Protein AF-A0A4S8KV88-F1 (afdb_monomer)

Sequence (88 aa):
HLVFKASDGVEYKWVLGAWVPSLRTNDAMKTPVATFHRRKYGIFSKSEPAYLEIHPAGEHMLDELFITFIFVERIRKEKERAAQSSSR

InterPro domains:
  IPR046528 Domain of unknown function DUF6593 [PF20236] (3-78)

Secondary structure (DSSP, 8-state):
-EEEE-TTS-EEEEE--SS--EEEESSSS--EEEEEEPPB--SSS--B--EEEE-GGGGGGHHHHHHHHHHHHHHHHHHHHHHHHTT-

Mean predicted aligned error: 5.27 Å

Radius of gyration: 14.58 Å; Cα contacts (8 Å, |Δi|>4): 120; chains: 1; bounding box: 33×30×40 Å

Organism: Dendrothele bispora (stra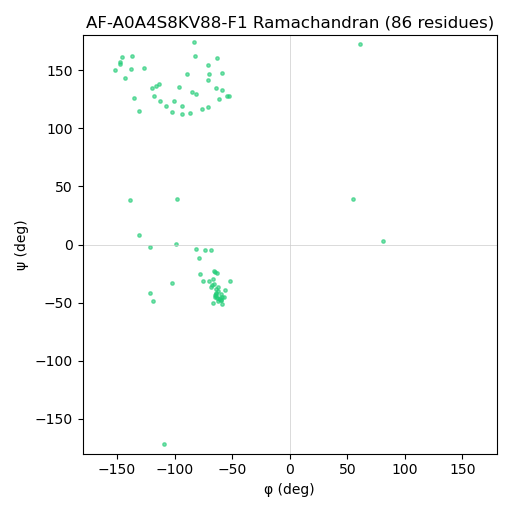in CBS 962.96) (NCBI:txid1314807)

Structure (mmCIF, N/CA/C/O backbone):
data_AF-A0A4S8KV88-F1
#
_entry.id   AF-A0A4S8KV88-F1
#
loop_
_atom_site.group_PDB
_atom_site.id
_atom_site.type_symbol
_atom_site.label_atom_id
_atom_site.label_alt_id
_atom_site.label_comp_id
_atom_site.label_asym_id
_atom_site.label_entity_id
_atom_site.label_seq_id
_atom_site.pdbx_PDB_ins_code
_atom_site.Cartn_x
_atom_site.Cartn_y
_atom_site.Cartn_z
_atom_site.occup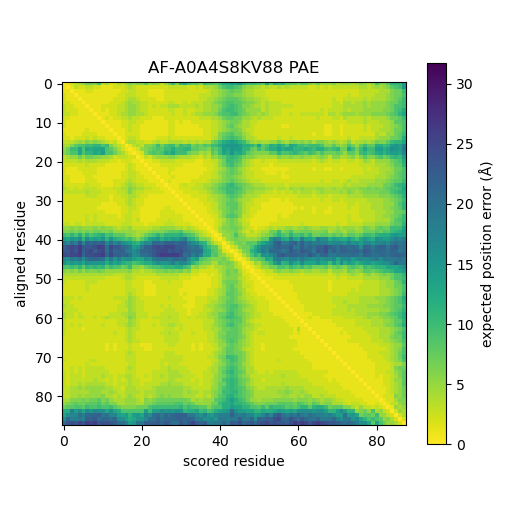ancy
_atom_site.B_iso_or_equiv
_atom_site.auth_seq_id
_atom_site.auth_comp_id
_atom_site.auth_asym_id
_atom_site.auth_atom_id
_atom_site.pdbx_PDB_model_num
ATOM 1 N N . HIS A 1 1 ? -6.863 -9.642 2.099 1.00 86.12 1 HIS A N 1
ATOM 2 C CA . HIS A 1 1 ? -5.876 -8.930 1.264 1.00 86.12 1 HIS A CA 1
ATOM 3 C C . HIS A 1 1 ? -6.509 -8.742 -0.110 1.00 86.12 1 HIS A C 1
ATOM 5 O O . HIS A 1 1 ? -7.486 -9.434 -0.372 1.00 86.12 1 HIS A O 1
ATOM 11 N N . LEU A 1 2 ? -6.014 -7.824 -0.937 1.00 93.50 2 LEU A N 1
ATOM 12 C CA . LEU A 1 2 ? -6.430 -7.672 -2.340 1.00 93.50 2 LEU A CA 1
ATOM 13 C C . LEU A 1 2 ? -5.196 -7.883 -3.215 1.00 93.50 2 LEU A C 1
ATOM 15 O O . LEU A 1 2 ? -4.138 -7.357 -2.879 1.00 93.50 2 LEU A O 1
ATOM 19 N N . VAL A 1 3 ? -5.330 -8.661 -4.285 1.00 96.50 3 VAL A N 1
ATOM 20 C CA . VAL A 1 3 ? -4.292 -8.843 -5.306 1.00 96.50 3 VAL A CA 1
ATOM 21 C C . VAL A 1 3 ? -4.834 -8.302 -6.619 1.00 96.50 3 VAL A C 1
ATOM 23 O O . VAL A 1 3 ? -6.000 -8.543 -6.930 1.00 96.50 3 VAL A O 1
ATOM 26 N N . PHE A 1 4 ? -4.017 -7.558 -7.354 1.00 95.12 4 PHE A N 1
ATOM 27 C CA . PHE A 1 4 ? -4.368 -7.063 -8.681 1.00 95.12 4 PHE A CA 1
ATOM 28 C C . PHE A 1 4 ? -3.127 -6.987 -9.566 1.00 95.12 4 PHE A C 1
ATOM 30 O O . PHE A 1 4 ? -2.008 -6.864 -9.069 1.00 95.12 4 PHE A O 1
ATOM 37 N N . LYS A 1 5 ? -3.344 -7.050 -10.877 1.00 96.56 5 LYS A N 1
ATOM 38 C CA . LYS A 1 5 ? -2.317 -6.813 -11.887 1.00 96.56 5 LYS A CA 1
ATOM 39 C C . LYS A 1 5 ? -2.487 -5.394 -12.419 1.00 96.56 5 LYS A C 1
ATOM 41 O O . LYS A 1 5 ? -3.592 -5.051 -12.840 1.00 96.56 5 LYS A O 1
ATOM 46 N N . ALA A 1 6 ? -1.441 -4.578 -12.340 1.00 94.50 6 ALA A N 1
ATOM 47 C CA . ALA A 1 6 ? -1.475 -3.199 -12.820 1.00 94.50 6 ALA A CA 1
ATOM 48 C C . ALA A 1 6 ? -1.210 -3.129 -14.337 1.00 94.50 6 ALA A C 1
ATOM 50 O O . ALA A 1 6 ? -0.929 -4.143 -14.986 1.00 94.50 6 ALA A O 1
ATOM 51 N N . SER A 1 7 ? -1.338 -1.931 -14.910 1.00 94.75 7 SER A N 1
ATOM 52 C CA . SER A 1 7 ? -1.129 -1.668 -16.342 1.00 94.75 7 SER A CA 1
ATOM 53 C C . SER A 1 7 ? 0.303 -1.944 -16.813 1.00 94.75 7 SER A C 1
ATOM 55 O O . SER A 1 7 ? 0.511 -2.289 -17.975 1.00 94.75 7 SER A O 1
ATOM 57 N N . ASP A 1 8 ? 1.275 -1.888 -15.904 1.00 94.19 8 ASP A N 1
ATOM 58 C CA . ASP A 1 8 ? 2.673 -2.260 -16.139 1.00 94.19 8 ASP A CA 1
ATOM 59 C C . ASP A 1 8 ? 2.908 -3.780 -16.249 1.00 94.19 8 ASP A C 1
ATOM 61 O O . ASP A 1 8 ? 4.017 -4.233 -16.531 1.00 94.19 8 ASP A O 1
ATOM 65 N N . GLY A 1 9 ? 1.867 -4.587 -16.030 1.00 95.44 9 GLY A N 1
ATOM 66 C CA . GLY A 1 9 ? 1.931 -6.040 -16.092 1.00 95.44 9 GLY A CA 1
ATOM 67 C C . GLY A 1 9 ? 2.492 -6.714 -14.838 1.00 95.44 9 GLY A C 1
ATOM 68 O O . GLY A 1 9 ? 2.586 -7.945 -14.829 1.00 95.44 9 GLY A O 1
ATOM 69 N N . VAL A 1 10 ? 2.811 -5.964 -13.782 1.00 95.94 10 VAL A N 1
ATOM 70 C CA . VAL A 1 10 ? 3.272 -6.494 -12.495 1.00 95.94 10 VAL A CA 1
ATOM 71 C C . VAL A 1 10 ? 2.072 -6.766 -11.584 1.00 95.94 10 VAL A C 1
ATOM 73 O O . VAL A 1 10 ? 1.033 -6.103 -11.643 1.00 95.94 10 VAL A O 1
ATOM 76 N N . GLU A 1 11 ? 2.186 -7.802 -10.753 1.00 97.56 11 GLU A N 1
ATOM 77 C CA . GLU A 1 11 ? 1.162 -8.148 -9.771 1.00 97.56 11 GLU A CA 1
ATOM 78 C C . GLU A 1 11 ? 1.495 -7.555 -8.400 1.00 97.56 11 GLU A C 1
ATOM 80 O O . GLU A 1 11 ? 2.623 -7.650 -7.913 1.00 97.56 11 GLU A O 1
ATOM 85 N N . TYR A 1 12 ? 0.488 -6.978 -7.752 1.00 97.62 12 TYR A N 1
ATOM 86 C CA . TYR A 1 12 ? 0.605 -6.270 -6.486 1.00 97.62 12 TYR A CA 1
ATOM 87 C C . TYR A 1 12 ? -0.368 -6.813 -5.454 1.00 97.62 12 TYR A C 1
ATOM 89 O O . TYR A 1 12 ? -1.451 -7.305 -5.776 1.00 97.62 12 TYR A O 1
ATOM 97 N N . LYS A 1 13 ? 0.002 -6.688 -4.177 1.00 97.44 13 LYS A N 1
ATOM 98 C CA . LYS A 1 13 ? -0.787 -7.176 -3.049 1.00 97.44 13 LYS A CA 1
ATOM 99 C C . LYS A 1 13 ? -0.951 -6.123 -1.965 1.00 97.44 13 LYS A C 1
ATOM 101 O O . LYS A 1 13 ? -0.009 -5.807 -1.238 1.00 97.44 13 LYS A O 1
ATOM 106 N N . TRP A 1 14 ? -2.192 -5.693 -1.772 1.00 97.00 14 TRP A N 1
ATOM 107 C CA . TRP A 1 14 ? -2.615 -4.944 -0.598 1.00 97.00 14 TRP A CA 1
ATOM 108 C C . TRP A 1 14 ? -2.765 -5.870 0.609 1.00 97.00 14 TRP A C 1
ATOM 110 O O . TRP A 1 14 ? -3.632 -6.756 0.667 1.00 97.00 14 TRP A O 1
ATOM 120 N N . VAL A 1 15 ? -1.948 -5.627 1.623 1.00 93.75 15 VAL A N 1
ATOM 121 C CA . VAL A 1 15 ? -2.070 -6.205 2.956 1.00 93.75 15 VAL A CA 1
ATOM 122 C C . VAL A 1 15 ? -2.869 -5.226 3.801 1.00 93.75 15 VAL A C 1
ATOM 124 O O . VAL A 1 15 ? -2.392 -4.147 4.105 1.00 93.75 15 VAL A O 1
ATOM 127 N N . LEU A 1 16 ? -4.091 -5.594 4.195 1.00 85.88 16 LEU A N 1
ATOM 128 C CA . LEU A 1 16 ? -4.964 -4.704 4.979 1.00 85.88 16 LEU A CA 1
ATOM 129 C C . LEU A 1 16 ? -4.415 -4.400 6.386 1.00 85.88 16 LEU A C 1
ATOM 131 O O . LEU A 1 16 ? -4.805 -3.396 6.973 1.00 85.88 16 LEU A O 1
ATOM 135 N N . GLY A 1 17 ? -3.543 -5.271 6.912 1.00 73.25 17 GLY A N 1
ATOM 136 C CA . GLY A 1 17 ? -3.022 -5.191 8.277 1.00 73.25 17 GLY A CA 1
ATOM 137 C C . GLY A 1 17 ? -4.117 -5.283 9.349 1.00 73.25 17 GLY A C 1
ATOM 138 O O . GLY A 1 17 ? -5.310 -5.277 9.053 1.00 73.25 17 GLY A O 1
ATOM 139 N N . ALA A 1 18 ? -3.714 -5.378 10.617 1.00 69.56 18 ALA A N 1
ATOM 140 C CA . ALA A 1 18 ? -4.633 -5.131 11.732 1.00 69.56 18 ALA A CA 1
ATOM 141 C C . ALA A 1 18 ? -4.847 -3.621 11.962 1.00 69.56 18 ALA A C 1
ATOM 143 O O . ALA A 1 18 ? -5.885 -3.216 12.475 1.00 69.56 1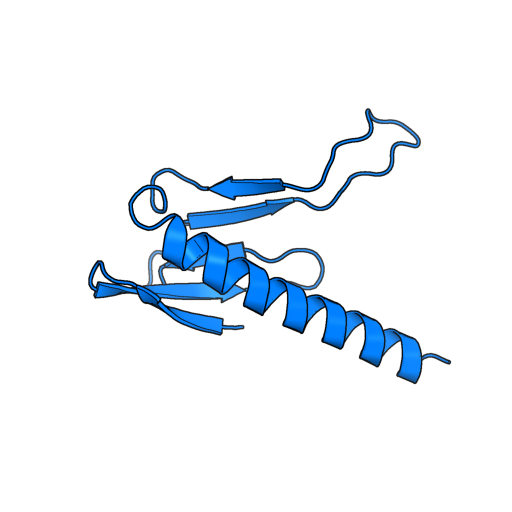8 ALA A O 1
ATOM 144 N N . TRP A 1 19 ? -3.876 -2.791 11.557 1.00 73.94 19 TRP A N 1
ATOM 145 C CA . TRP A 1 19 ? -3.836 -1.365 11.887 1.00 73.94 19 TRP A CA 1
ATOM 146 C C . TRP A 1 19 ? -3.886 -0.438 10.671 1.00 73.94 19 TRP A C 1
ATOM 148 O O . TRP A 1 19 ? -4.693 0.495 10.676 1.00 73.94 19 TRP A O 1
ATOM 158 N N . VAL A 1 20 ? -3.068 -0.685 9.641 1.00 86.81 20 VAL A N 1
ATOM 159 C CA . VAL A 1 20 ? -2.990 0.141 8.423 1.00 86.81 20 VAL A CA 1
ATOM 160 C C . VAL A 1 20 ? -2.755 -0.718 7.173 1.00 86.81 20 VAL A C 1
ATOM 162 O O . VAL A 1 20 ? -2.015 -1.704 7.270 1.00 86.81 20 VAL A O 1
ATOM 165 N N . PRO A 1 21 ? -3.343 -0.373 6.009 1.00 92.19 21 PRO A N 1
ATOM 166 C CA . PRO A 1 21 ? -3.004 -1.026 4.755 1.00 92.19 21 PRO A CA 1
ATOM 167 C C . PRO A 1 21 ? -1.603 -0.684 4.250 1.00 92.19 21 PRO A C 1
ATOM 169 O O . PRO A 1 21 ? -1.144 0.453 4.361 1.00 92.19 21 PRO A O 1
ATOM 172 N N . SER A 1 22 ? -0.971 -1.652 3.596 1.00 95.94 22 SER A N 1
ATOM 173 C CA . SER A 1 22 ? 0.244 -1.453 2.807 1.00 95.94 22 SER A CA 1
ATOM 174 C C . SER A 1 22 ? 0.191 -2.234 1.498 1.00 95.94 22 SER A C 1
ATOM 17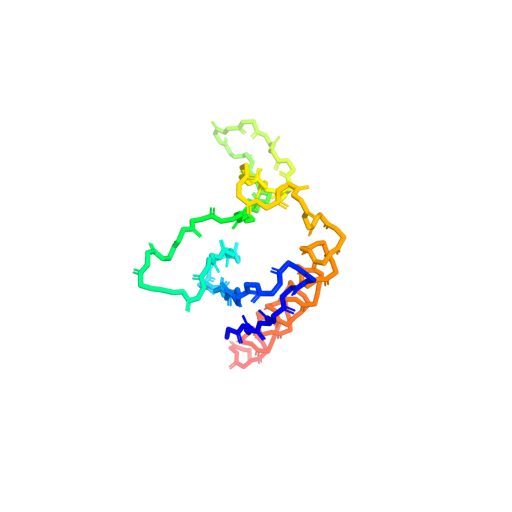6 O O . SER A 1 22 ? -0.459 -3.280 1.403 1.00 95.94 22 SER A O 1
ATOM 178 N N . LEU A 1 23 ? 0.870 -1.713 0.483 1.00 97.38 23 LEU A N 1
ATOM 179 C CA . LEU A 1 23 ? 0.992 -2.280 -0.850 1.00 97.38 23 LEU A CA 1
ATOM 180 C C . LEU A 1 23 ? 2.434 -2.699 -1.107 1.00 97.38 23 LEU A C 1
ATOM 182 O O . LEU A 1 23 ? 3.381 -1.978 -0.788 1.00 97.38 23 LEU A O 1
ATOM 186 N N . ARG A 1 24 ? 2.581 -3.862 -1.730 1.00 97.56 24 ARG A N 1
ATOM 187 C CA . ARG A 1 24 ? 3.861 -4.419 -2.160 1.00 97.56 24 ARG A CA 1
ATOM 188 C C . ARG A 1 24 ? 3.710 -5.197 -3.459 1.00 97.56 24 ARG A C 1
ATOM 190 O O . ARG A 1 24 ? 2.595 -5.628 -3.767 1.00 97.56 24 ARG A O 1
ATOM 197 N N . THR A 1 25 ? 4.810 -5.428 -4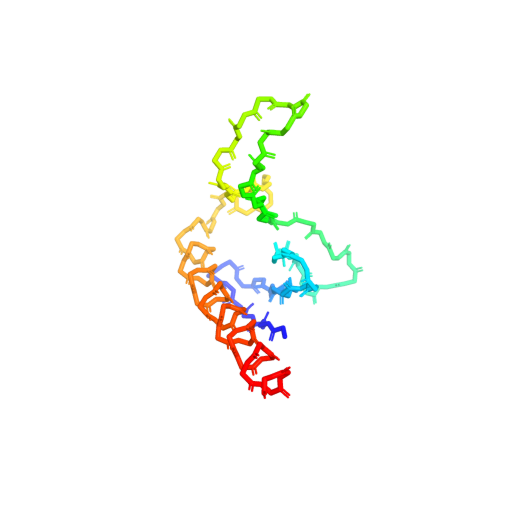.169 1.00 97.50 25 THR A N 1
ATOM 198 C CA . THR A 1 25 ? 4.833 -6.409 -5.264 1.00 97.50 25 THR A CA 1
ATOM 199 C C . THR A 1 25 ? 4.446 -7.794 -4.734 1.00 97.50 25 THR A C 1
ATOM 201 O O . THR A 1 25 ? 4.688 -8.132 -3.567 1.00 97.50 25 THR A O 1
ATOM 204 N N . ASN A 1 26 ? 3.786 -8.594 -5.570 1.00 97.31 26 ASN A N 1
ATOM 205 C CA . ASN A 1 26 ? 3.375 -9.960 -5.244 1.00 97.31 26 ASN A CA 1
ATOM 206 C C . ASN A 1 26 ? 4.362 -11.005 -5.788 1.00 97.31 26 ASN A C 1
ATOM 208 O O . ASN A 1 26 ? 3.971 -12.068 -6.259 1.00 97.31 26 ASN A O 1
ATOM 212 N N . ASP A 1 27 ? 5.651 -10.694 -5.708 1.00 95.31 27 ASP A N 1
ATOM 213 C CA . ASP A 1 27 ? 6.755 -11.588 -6.041 1.00 95.31 27 ASP A CA 1
ATOM 214 C C . ASP A 1 27 ? 7.506 -12.027 -4.766 1.00 95.31 27 ASP A C 1
ATOM 216 O O . ASP A 1 27 ? 7.073 -11.793 -3.631 1.00 95.31 27 ASP A O 1
ATOM 220 N N . ALA A 1 28 ? 8.642 -12.703 -4.944 1.00 95.38 28 ALA A N 1
ATOM 221 C CA . ALA A 1 28 ? 9.494 -13.114 -3.834 1.00 95.38 28 ALA A CA 1
ATOM 222 C C . ALA A 1 28 ? 10.143 -11.924 -3.099 1.00 95.38 28 ALA A C 1
ATOM 224 O O . ALA A 1 28 ? 10.383 -12.025 -1.895 1.00 95.38 28 ALA A O 1
ATOM 225 N N . MET A 1 29 ? 10.403 -10.812 -3.798 1.00 95.25 29 MET A N 1
ATOM 226 C CA . MET A 1 29 ? 11.070 -9.630 -3.246 1.00 95.25 29 MET A CA 1
ATOM 227 C C . MET A 1 29 ? 10.144 -8.822 -2.338 1.00 95.25 29 MET A C 1
ATOM 229 O O . MET A 1 29 ? 10.610 -8.260 -1.348 1.00 95.25 29 MET A O 1
ATOM 233 N N . LYS A 1 30 ? 8.831 -8.816 -2.618 1.00 96.12 30 LYS A N 1
ATOM 234 C CA . LYS A 1 30 ? 7.814 -8.122 -1.809 1.00 96.12 30 LYS A CA 1
ATOM 235 C C . LYS A 1 30 ? 8.138 -6.637 -1.625 1.00 96.12 30 LYS A C 1
ATOM 237 O O . LYS A 1 30 ? 7.931 -6.086 -0.539 1.00 96.12 30 LYS A O 1
ATOM 242 N N . THR A 1 31 ? 8.644 -6.011 -2.681 1.00 97.19 31 THR A N 1
ATOM 243 C CA . THR A 1 31 ? 9.091 -4.620 -2.705 1.00 97.19 31 THR A CA 1
ATOM 244 C C . THR A 1 31 ? 7.968 -3.696 -2.228 1.00 97.19 31 THR A C 1
ATOM 246 O O . THR A 1 31 ? 6.857 -3.800 -2.753 1.00 97.19 31 THR A O 1
ATOM 249 N N . PRO A 1 32 ? 8.208 -2.814 -1.239 1.00 97.25 32 PRO A N 1
ATOM 250 C CA . PRO A 1 32 ? 7.218 -1.841 -0.786 1.00 97.25 32 PRO A CA 1
ATOM 251 C C . PRO A 1 32 ? 6.865 -0.838 -1.886 1.00 97.25 32 PRO A C 1
ATOM 253 O O . PRO A 1 32 ? 7.746 -0.298 -2.548 1.00 97.25 32 PRO A O 1
ATOM 256 N N . VAL A 1 33 ? 5.570 -0.574 -2.054 1.00 97.75 33 VAL A N 1
ATOM 257 C CA . VAL A 1 33 ? 5.043 0.317 -3.105 1.00 97.75 33 VAL A CA 1
ATOM 258 C C . VAL A 1 33 ? 4.255 1.467 -2.496 1.00 97.75 33 VAL A C 1
ATOM 260 O O . VAL A 1 33 ? 4.414 2.609 -2.911 1.00 97.75 33 VAL A O 1
ATOM 263 N N . ALA A 1 34 ? 3.445 1.190 -1.473 1.00 97.31 34 ALA A N 1
ATOM 264 C CA . ALA A 1 34 ? 2.724 2.224 -0.743 1.00 97.31 34 ALA A CA 1
ATOM 265 C C . ALA A 1 34 ? 2.448 1.818 0.705 1.00 97.31 34 ALA A C 1
ATOM 267 O O . ALA A 1 34 ? 2.232 0.642 1.005 1.00 97.31 34 ALA A O 1
ATOM 268 N N . THR A 1 35 ? 2.377 2.806 1.591 1.00 95.31 35 THR A N 1
ATOM 269 C CA . THR A 1 35 ? 2.053 2.611 3.006 1.00 95.31 35 THR A CA 1
ATOM 270 C C . THR A 1 35 ? 1.048 3.660 3.452 1.00 95.31 35 THR A C 1
ATOM 272 O O . THR A 1 35 ? 1.261 4.858 3.279 1.00 95.31 35 THR A O 1
ATOM 275 N N . PHE A 1 36 ? -0.072 3.225 4.032 1.00 93.94 36 PHE A N 1
ATOM 276 C CA . PHE A 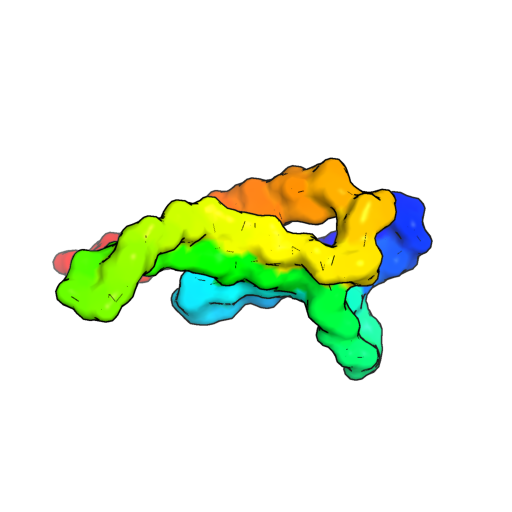1 36 ? -1.031 4.156 4.612 1.00 93.94 36 PHE A CA 1
ATOM 277 C C . PHE A 1 36 ? -0.647 4.514 6.044 1.00 93.94 36 PHE A C 1
ATOM 279 O O . PHE A 1 36 ? -0.451 3.643 6.893 1.00 93.94 36 PHE A O 1
ATOM 286 N N . HIS A 1 37 ? -0.638 5.808 6.334 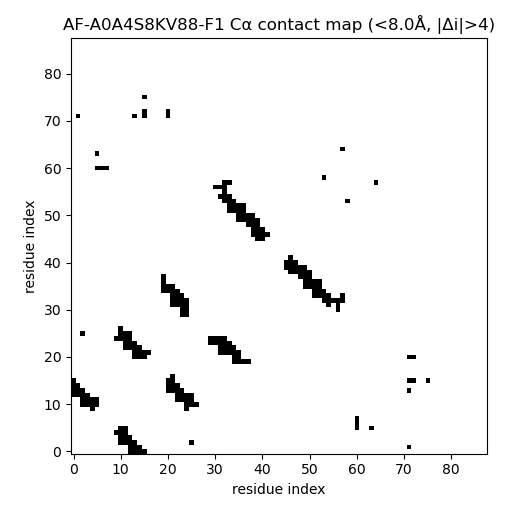1.00 91.06 37 HIS A N 1
ATOM 287 C CA . HIS A 1 37 ? -0.415 6.350 7.664 1.00 91.06 37 HIS A CA 1
ATOM 288 C C . HIS A 1 37 ? -1.732 6.894 8.205 1.00 91.06 37 HIS A C 1
ATOM 290 O O . HIS A 1 37 ? -2.349 7.794 7.632 1.00 91.06 37 HIS A O 1
ATOM 296 N N . ARG A 1 38 ? -2.199 6.334 9.328 1.00 86.38 38 ARG A N 1
ATOM 297 C CA . ARG A 1 38 ? -3.400 6.835 10.008 1.00 86.38 38 ARG A CA 1
ATOM 298 C C . ARG A 1 38 ? -3.124 8.182 10.655 1.00 86.38 38 ARG A C 1
ATOM 300 O O . ARG A 1 38 ? -2.012 8.477 11.086 1.00 86.38 38 ARG A O 1
ATOM 307 N N . ARG A 1 39 ? -4.202 8.951 10.812 1.00 85.06 39 ARG A N 1
ATOM 308 C CA . ARG A 1 39 ? -4.197 10.175 11.607 1.00 85.06 39 ARG A CA 1
ATOM 309 C C . ARG A 1 39 ? -3.657 9.880 13.006 1.00 85.06 39 ARG A C 1
ATOM 311 O O . ARG A 1 39 ? -4.181 9.002 13.694 1.00 85.06 39 ARG A O 1
ATOM 318 N N . LYS A 1 40 ? -2.660 10.650 13.435 1.00 82.06 40 LYS A N 1
ATOM 319 C CA . LYS A 1 40 ? -2.154 10.624 14.810 1.00 82.06 40 LYS A CA 1
ATOM 320 C C . LYS A 1 40 ? -2.879 11.700 15.611 1.00 82.06 40 LYS A C 1
ATOM 322 O O . LYS A 1 40 ? -2.810 12.881 15.270 1.00 82.06 40 LYS A O 1
ATOM 327 N N . TYR A 1 41 ? -3.598 11.291 16.656 1.00 70.44 41 TYR A N 1
ATOM 328 C CA . TYR A 1 41 ? -4.206 12.210 17.616 1.00 70.44 41 TYR A CA 1
ATOM 329 C C . TYR A 1 41 ? -3.164 12.530 18.688 1.00 70.44 41 TYR A C 1
ATOM 331 O O . TYR A 1 41 ? -2.716 11.646 19.413 1.00 70.44 41 TYR A O 1
ATOM 339 N N . GLY A 1 42 ? -2.724 13.782 18.733 1.00 59.91 42 GLY A N 1
ATOM 340 C CA . GLY A 1 42 ? -1.711 14.220 19.682 1.00 59.91 42 GLY A CA 1
ATOM 341 C C . GLY A 1 42 ? -2.252 14.279 21.107 1.00 59.91 42 GLY A C 1
ATOM 342 O O . GLY A 1 42 ? -3.145 15.073 21.376 1.00 59.91 42 GLY A O 1
ATOM 343 N N . ILE A 1 43 ? -1.673 13.488 22.014 1.00 62.22 43 ILE A N 1
ATOM 344 C CA . ILE A 1 43 ? -1.614 13.820 23.452 1.00 62.22 43 ILE A CA 1
ATOM 345 C C . ILE A 1 43 ? -0.201 14.341 23.794 1.00 62.22 43 ILE A C 1
ATOM 347 O O . ILE A 1 43 ? -0.065 15.266 24.584 1.00 62.22 43 ILE A O 1
ATOM 351 N N . PHE A 1 44 ? 0.838 13.827 23.113 1.00 60.69 44 PHE A N 1
ATOM 352 C CA . PHE A 1 44 ? 2.251 14.226 23.270 1.00 60.69 44 PHE A CA 1
ATOM 353 C C . PHE A 1 44 ? 2.984 14.519 21.939 1.00 60.69 44 PHE A C 1
ATOM 355 O O . PHE A 1 44 ? 4.197 14.704 21.930 1.00 60.69 44 PHE A O 1
ATOM 362 N N . SER A 1 45 ? 2.284 14.557 20.797 1.00 62.19 45 SER A N 1
ATOM 363 C CA . SER A 1 45 ? 2.874 14.849 19.478 1.00 62.19 45 SER A CA 1
ATOM 364 C C . SER A 1 45 ? 1.999 15.797 18.662 1.00 62.19 45 SER A C 1
ATOM 366 O O . SER A 1 45 ? 0.804 15.936 18.924 1.00 62.19 45 SER A O 1
ATOM 368 N N . LYS A 1 46 ? 2.571 16.427 17.629 1.00 74.25 46 LYS A N 1
ATOM 369 C CA . LYS A 1 46 ? 1.803 17.233 16.671 1.00 74.25 46 LYS A CA 1
ATOM 370 C C . LYS A 1 46 ? 0.741 16.349 16.002 1.00 74.25 46 LYS A C 1
ATOM 372 O O . LYS A 1 46 ? 1.041 15.228 15.593 1.00 74.25 46 LYS A O 1
ATOM 377 N N . SER A 1 47 ? -0.499 16.839 15.922 1.00 80.12 47 SER A N 1
ATOM 378 C CA . SER A 1 47 ? -1.562 16.162 15.171 1.00 80.12 47 SER A CA 1
ATOM 379 C C . SER A 1 47 ? -1.152 16.084 13.702 1.00 80.12 47 SER A C 1
ATOM 381 O O . SER A 1 47 ? -0.882 17.114 13.087 1.00 80.12 47 SER A O 1
ATOM 383 N N . GLU A 1 48 ? -1.155 14.881 13.138 1.00 83.12 48 GLU A N 1
ATOM 384 C CA . GLU A 1 48 ? -0.770 14.621 11.747 1.00 83.12 48 GLU A CA 1
ATOM 385 C C . GLU A 1 48 ? -1.980 14.040 11.000 1.00 83.12 48 GLU A C 1
ATOM 387 O O . GLU A 1 48 ? -2.598 13.100 11.519 1.00 83.12 48 GLU A O 1
ATOM 392 N N . PRO A 1 49 ? -2.385 14.604 9.842 1.00 87.81 49 PRO A N 1
ATOM 393 C CA . PRO A 1 49 ? -3.474 14.046 9.045 1.00 87.81 49 PRO A CA 1
ATOM 394 C C . PRO A 1 49 ? -3.113 12.643 8.542 1.00 87.81 49 PRO A C 1
ATOM 396 O O . PRO A 1 49 ? -1.949 12.262 8.516 1.00 87.81 49 PRO A O 1
ATOM 399 N N . ALA A 1 50 ? -4.120 11.864 8.150 1.00 90.44 50 ALA A N 1
ATOM 400 C CA . ALA A 1 50 ? -3.859 10.605 7.463 1.00 90.44 50 ALA A CA 1
ATOM 401 C C . ALA A 1 50 ? -3.336 10.881 6.046 1.00 90.44 50 ALA A C 1
ATOM 403 O O . ALA A 1 50 ? -3.847 11.782 5.380 1.00 90.44 50 ALA A O 1
ATOM 404 N N . TYR A 1 51 ? -2.374 10.091 5.580 1.00 92.25 51 TYR A N 1
ATOM 405 C CA . TYR A 1 51 ? -1.843 10.186 4.220 1.00 92.25 51 TYR A CA 1
ATOM 406 C C . TYR A 1 51 ? -1.417 8.816 3.706 1.00 92.25 51 TYR A C 1
ATOM 408 O O . TYR A 1 51 ? -1.158 7.890 4.475 1.00 92.25 51 TYR A O 1
ATOM 416 N N . LEU A 1 52 ? -1.375 8.694 2.384 1.00 95.00 52 LEU A N 1
ATOM 417 C CA . LEU A 1 52 ? -0.840 7.533 1.695 1.00 95.00 52 LEU A CA 1
ATOM 418 C C . LEU A 1 52 ? 0.550 7.893 1.179 1.00 95.00 52 LEU A C 1
ATOM 420 O O . LEU A 1 52 ? 0.684 8.773 0.335 1.00 95.00 52 LEU A O 1
ATOM 424 N N . GLU A 1 53 ? 1.573 7.245 1.720 1.00 95.75 53 GLU A N 1
ATOM 425 C CA . GLU A 1 53 ? 2.940 7.351 1.221 1.00 95.75 53 GLU A CA 1
ATOM 426 C C . GLU A 1 53 ? 3.094 6.425 0.015 1.00 95.75 53 GLU A C 1
ATOM 428 O O . GLU A 1 53 ? 2.737 5.247 0.093 1.00 95.75 53 GLU A O 1
ATOM 433 N N . ILE A 1 54 ? 3.617 6.958 -1.086 1.00 96.62 54 ILE A N 1
ATOM 434 C CA . ILE A 1 54 ? 3.904 6.212 -2.311 1.00 96.62 54 ILE A CA 1
ATOM 435 C C . ILE A 1 54 ? 5.421 6.194 -2.469 1.00 96.62 54 ILE A C 1
ATOM 437 O O . ILE A 1 54 ? 6.062 7.242 -2.460 1.00 96.62 54 ILE A O 1
ATOM 441 N N . HIS A 1 55 ? 5.994 4.999 -2.553 1.00 96.81 55 HIS A N 1
ATOM 442 C CA . HIS A 1 55 ? 7.423 4.818 -2.786 1.00 96.81 55 HIS A CA 1
ATOM 443 C C . HIS A 1 55 ? 7.731 4.940 -4.286 1.00 96.81 55 HIS A C 1
ATOM 445 O O . HIS A 1 55 ? 6.829 4.730 -5.100 1.00 96.81 55 HIS A O 1
ATOM 451 N N . PRO A 1 56 ? 9.001 5.163 -4.682 1.00 96.56 56 PRO A N 1
ATOM 452 C CA . PRO A 1 56 ? 9.375 5.299 -6.094 1.00 96.56 56 PRO A CA 1
ATOM 453 C C . PRO A 1 56 ? 8.877 4.154 -6.991 1.00 96.56 56 PRO A C 1
ATOM 455 O O . PRO A 1 56 ? 8.521 4.366 -8.143 1.00 96.56 56 PRO A O 1
ATOM 458 N N . ALA A 1 57 ? 8.767 2.938 -6.442 1.00 95.31 57 ALA A N 1
ATOM 459 C CA . ALA A 1 57 ? 8.259 1.758 -7.142 1.00 95.31 57 ALA A CA 1
ATOM 460 C C . ALA A 1 57 ? 6.756 1.799 -7.498 1.00 95.31 57 ALA A C 1
ATOM 462 O O . ALA A 1 57 ? 6.266 0.846 -8.097 1.00 95.31 57 ALA A O 1
ATOM 463 N N . GLY A 1 58 ? 6.010 2.826 -7.083 1.00 93.75 58 GLY A N 1
ATOM 464 C CA . GLY A 1 58 ? 4.583 3.002 -7.383 1.00 93.75 58 GLY A CA 1
ATOM 465 C C . GLY A 1 58 ? 4.242 4.296 -8.120 1.00 93.75 58 GLY A C 1
ATOM 466 O O . GLY A 1 58 ? 3.075 4.507 -8.444 1.00 93.75 58 GLY A O 1
ATOM 467 N N . GLU A 1 59 ? 5.224 5.164 -8.385 1.00 94.88 59 GLU A N 1
ATOM 468 C CA . GLU A 1 59 ? 4.997 6.475 -9.017 1.00 94.88 59 GLU A CA 1
ATOM 469 C C . GLU A 1 59 ? 4.471 6.368 -10.455 1.00 94.88 59 GLU A C 1
ATOM 471 O O . GLU A 1 59 ? 3.801 7.273 -10.941 1.00 94.88 59 GLU A O 1
ATOM 476 N N . HIS A 1 60 ? 4.726 5.254 -11.140 1.00 95.00 60 HIS A N 1
ATOM 477 C CA . HIS A 1 60 ? 4.269 5.030 -12.513 1.00 95.00 60 HIS A CA 1
ATOM 478 C C . HIS A 1 60 ? 2.815 4.550 -12.623 1.00 95.00 60 HIS A C 1
ATOM 480 O O . HIS A 1 60 ? 2.322 4.404 -13.736 1.00 95.00 60 HIS A O 1
ATOM 486 N N . MET A 1 61 ? 2.131 4.300 -11.501 1.00 94.75 61 MET A N 1
ATOM 487 C CA . MET A 1 61 ? 0.765 3.747 -11.461 1.00 94.75 61 MET A CA 1
ATOM 488 C C . MET A 1 61 ? -0.122 4.414 -10.404 1.00 94.75 61 MET A C 1
ATOM 490 O O . MET A 1 61 ? -0.892 3.762 -9.691 1.00 94.75 61 MET A O 1
ATOM 494 N N . LEU A 1 62 ? 0.028 5.732 -10.252 1.00 94.94 62 LEU A N 1
ATOM 495 C CA . LEU A 1 62 ? -0.656 6.504 -9.212 1.00 94.94 62 LEU A CA 1
ATOM 496 C C . LEU A 1 62 ? -2.181 6.348 -9.260 1.00 94.94 62 LEU A C 1
ATOM 498 O O . LEU A 1 62 ? -2.807 6.229 -8.205 1.00 94.94 62 LEU A O 1
ATOM 502 N N . ASP A 1 63 ? -2.768 6.308 -10.456 1.00 95.12 63 ASP A N 1
ATOM 503 C CA . ASP A 1 63 ? -4.217 6.212 -10.632 1.00 95.12 63 ASP A CA 1
ATOM 504 C C . ASP A 1 63 ? -4.751 4.857 -10.141 1.00 95.12 63 ASP A C 1
ATOM 506 O O . ASP A 1 63 ? -5.669 4.802 -9.314 1.00 95.12 63 ASP A O 1
ATOM 510 N N . GLU A 1 64 ? -4.142 3.748 -10.571 1.00 95.12 64 GLU A N 1
ATOM 511 C CA . GLU A 1 64 ? -4.502 2.402 -10.122 1.00 95.12 64 GLU A CA 1
ATOM 512 C C . GLU A 1 64 ? -4.270 2.227 -8.619 1.00 95.12 64 GLU A C 1
ATOM 514 O O . GLU A 1 64 ? -5.095 1.627 -7.917 1.00 95.12 64 GLU A O 1
ATOM 519 N N . LEU A 1 65 ? -3.172 2.780 -8.099 1.00 95.00 65 LEU A N 1
ATOM 520 C CA . LEU A 1 65 ? -2.857 2.755 -6.675 1.00 95.00 65 LEU A CA 1
ATOM 521 C C . LEU A 1 65 ? -3.936 3.492 -5.876 1.00 95.00 65 LEU A C 1
ATOM 523 O O . LEU A 1 65 ? -4.453 2.945 -4.900 1.00 95.00 65 LEU A O 1
ATOM 527 N N . PHE A 1 66 ? -4.333 4.690 -6.307 1.00 94.25 66 PHE A N 1
ATOM 528 C CA . PHE A 1 66 ? -5.342 5.488 -5.618 1.00 94.25 66 PHE A CA 1
ATOM 529 C C . PHE A 1 66 ? -6.724 4.819 -5.634 1.00 94.25 66 PHE A C 1
ATOM 531 O O . PHE A 1 66 ? -7.372 4.706 -4.589 1.00 94.25 66 PHE A O 1
ATOM 538 N N . ILE A 1 67 ? -7.159 4.300 -6.786 1.00 95.50 67 ILE A N 1
ATOM 539 C CA . ILE A 1 67 ? -8.448 3.603 -6.922 1.00 95.50 67 ILE A CA 1
ATOM 540 C C . ILE A 1 67 ? -8.479 2.347 -6.042 1.00 95.50 67 ILE A C 1
ATOM 542 O O . ILE A 1 67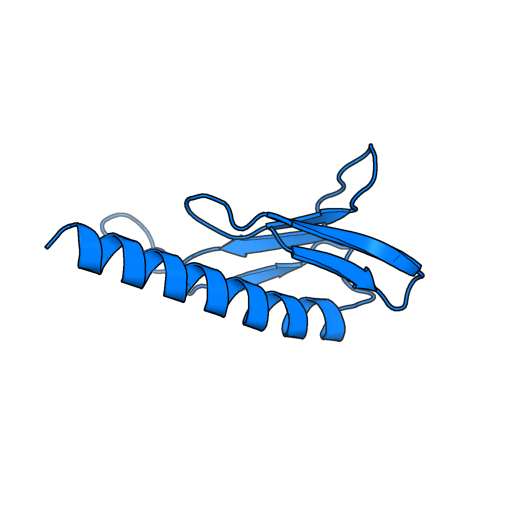 ? -9.428 2.132 -5.276 1.00 95.50 67 ILE A O 1
ATOM 546 N N . THR A 1 68 ? -7.433 1.518 -6.111 1.00 96.19 68 THR A N 1
ATOM 547 C CA . THR A 1 68 ? -7.367 0.279 -5.322 1.00 96.19 68 THR A CA 1
ATOM 548 C C . THR A 1 68 ? -7.240 0.562 -3.826 1.00 96.19 68 THR A C 1
ATOM 550 O O . THR A 1 68 ? -7.858 -0.140 -3.022 1.00 96.19 68 THR A O 1
ATOM 553 N N . PHE A 1 69 ? -6.536 1.628 -3.437 1.00 94.94 69 PHE A N 1
ATOM 554 C CA . PHE A 1 69 ? -6.465 2.089 -2.054 1.00 94.94 69 PHE A CA 1
ATOM 555 C C . PHE A 1 69 ? -7.846 2.451 -1.494 1.00 94.94 69 PHE A C 1
ATOM 557 O O . PHE A 1 69 ? -8.202 1.973 -0.415 1.00 94.94 69 PHE A O 1
ATOM 564 N N . ILE A 1 70 ? -8.656 3.233 -2.221 1.00 93.81 70 ILE A N 1
ATOM 565 C CA . ILE A 1 70 ? -10.015 3.603 -1.780 1.00 93.81 70 ILE A CA 1
ATOM 566 C C . ILE A 1 70 ? -10.853 2.349 -1.510 1.00 93.81 70 ILE A C 1
ATOM 568 O O . ILE A 1 70 ? -11.537 2.254 -0.484 1.00 93.81 70 ILE A O 1
ATOM 572 N N . PHE A 1 71 ? -10.787 1.373 -2.415 1.00 94.25 71 PHE A N 1
ATOM 573 C CA . PHE A 1 71 ? -11.509 0.115 -2.273 1.00 94.25 71 PHE A CA 1
ATOM 574 C C . PHE A 1 71 ? -11.046 -0.681 -1.041 1.00 94.25 71 PHE A C 1
ATOM 576 O O . PHE A 1 71 ? -11.865 -1.139 -0.240 1.00 94.25 71 PHE A O 1
ATOM 583 N N . VAL A 1 72 ? -9.732 -0.794 -0.837 1.00 93.25 72 VAL A N 1
ATOM 584 C CA . VAL A 1 72 ? -9.135 -1.498 0.307 1.00 93.25 72 VAL A CA 1
ATOM 585 C C . VAL A 1 72 ? -9.479 -0.820 1.635 1.00 93.25 72 VAL A C 1
ATOM 587 O O . VAL A 1 72 ? -9.856 -1.507 2.588 1.00 93.25 72 VAL A O 1
ATOM 590 N N . GLU A 1 73 ? -9.423 0.511 1.707 1.00 91.06 73 GLU A N 1
ATOM 591 C CA . GLU A 1 73 ? -9.816 1.271 2.900 1.00 91.06 73 GLU A CA 1
ATOM 592 C C . GLU A 1 73 ? -11.304 1.120 3.221 1.00 91.06 73 GLU A C 1
ATOM 594 O O . GLU A 1 73 ? -11.668 1.003 4.396 1.00 91.06 73 GLU A O 1
ATOM 599 N N . ARG A 1 74 ? -12.176 1.079 2.202 1.00 91.44 74 ARG A N 1
ATOM 600 C CA . ARG A 1 74 ? -13.607 0.802 2.399 1.00 91.44 74 ARG A CA 1
ATOM 601 C C . ARG A 1 74 ? -13.803 -0.562 3.065 1.00 91.44 74 ARG A C 1
ATOM 603 O O . ARG A 1 74 ? -14.445 -0.625 4.114 1.00 91.44 74 ARG A O 1
ATOM 610 N N . ILE A 1 75 ? -13.184 -1.616 2.527 1.00 91.12 75 ILE A N 1
ATOM 611 C CA . ILE A 1 75 ? -13.264 -2.973 3.094 1.00 91.12 75 ILE A CA 1
ATOM 612 C C . ILE A 1 75 ? -12.722 -3.008 4.527 1.00 91.12 75 ILE A C 1
ATOM 614 O O . ILE A 1 75 ? -13.318 -3.640 5.402 1.00 91.12 75 ILE A O 1
ATOM 618 N N . ARG A 1 76 ? -11.596 -2.336 4.803 1.00 89.50 76 ARG A N 1
ATOM 619 C CA . ARG A 1 76 ? -11.018 -2.286 6.154 1.00 89.50 76 ARG A CA 1
ATOM 620 C C . ARG A 1 76 ? -11.996 -1.662 7.152 1.00 89.50 76 ARG A C 1
ATOM 622 O O . ARG A 1 76 ? -12.242 -2.246 8.205 1.00 89.50 76 ARG A O 1
ATOM 629 N N . LYS A 1 77 ? -12.593 -0.518 6.804 1.00 87.31 77 LYS A N 1
ATOM 630 C CA . LYS A 1 77 ? -13.574 0.186 7.649 1.00 87.31 77 LYS A CA 1
ATOM 631 C C . LYS A 1 77 ? -14.864 -0.609 7.848 1.00 87.31 77 LYS A C 1
ATOM 633 O O . LYS A 1 77 ? -15.492 -0.509 8.897 1.00 87.31 77 LYS A O 1
ATOM 638 N N . GLU A 1 78 ? -15.303 -1.376 6.854 1.00 90.31 78 GLU A N 1
ATOM 639 C CA . GLU A 1 78 ? -16.442 -2.294 7.002 1.00 90.31 78 GLU A CA 1
ATOM 640 C C . GLU A 1 78 ? -16.138 -3.409 8.004 1.00 90.31 78 GLU A C 1
ATOM 642 O O . GLU A 1 78 ? -16.949 -3.664 8.893 1.00 90.31 78 GLU A O 1
ATOM 647 N N . LYS A 1 79 ? -14.940 -3.997 7.942 1.00 87.56 79 LYS A N 1
ATOM 648 C CA . LYS A 1 79 ? -14.498 -5.006 8.914 1.00 87.56 79 LYS A CA 1
ATOM 649 C C . LYS A 1 79 ? -14.365 -4.448 10.331 1.00 87.56 79 LYS A C 1
ATOM 651 O O . LYS A 1 79 ? -14.803 -5.107 11.269 1.00 87.56 79 LYS A O 1
ATOM 656 N N . GLU A 1 80 ? -13.814 -3.242 10.491 1.00 86.00 80 GLU A N 1
ATOM 657 C CA . GLU A 1 80 ? -13.752 -2.564 11.799 1.00 86.00 80 GLU A CA 1
ATOM 658 C C . GLU A 1 80 ? -15.155 -2.364 12.393 1.00 86.00 80 GLU A C 1
ATOM 660 O O . GLU A 1 80 ? -15.377 -2.667 13.563 1.00 86.00 80 GLU A O 1
ATOM 665 N N . ARG A 1 81 ? -16.119 -1.905 11.582 1.00 88.06 81 ARG A N 1
ATOM 666 C CA . ARG A 1 81 ? -17.511 -1.714 12.018 1.00 88.06 81 ARG A CA 1
ATOM 667 C C . ARG A 1 81 ? -18.188 -3.030 12.404 1.00 88.06 81 ARG A C 1
ATOM 669 O O . ARG A 1 81 ? -18.831 -3.087 13.449 1.00 88.06 81 ARG A O 1
ATOM 676 N N . ALA A 1 82 ? -18.015 -4.082 11.603 1.00 88.12 82 ALA A N 1
ATOM 677 C CA . ALA A 1 82 ? -18.572 -5.401 11.898 1.00 88.12 82 ALA A CA 1
ATOM 678 C C . ALA A 1 82 ? -18.029 -5.957 13.227 1.00 88.12 82 ALA A C 1
ATOM 680 O O . ALA A 1 82 ? -18.811 -6.372 14.081 1.00 88.12 82 ALA A O 1
ATOM 681 N N . ALA A 1 83 ? -16.713 -5.870 13.450 1.00 85.25 83 ALA A N 1
ATOM 682 C CA . ALA A 1 83 ? -16.080 -6.322 14.690 1.00 85.25 83 ALA A CA 1
ATOM 683 C C . ALA A 1 83 ? -16.562 -5.547 15.933 1.00 85.25 83 ALA A C 1
ATOM 685 O O . ALA A 1 83 ? -16.745 -6.134 16.999 1.00 85.25 83 ALA A O 1
ATOM 686 N N . GLN A 1 84 ? -16.809 -4.238 15.805 1.00 82.56 84 GLN A N 1
ATOM 687 C CA . GLN A 1 84 ? -17.380 -3.427 16.888 1.00 82.56 84 GLN A CA 1
ATOM 688 C C . GLN A 1 84 ? -18.838 -3.797 17.192 1.00 82.56 84 GLN A C 1
ATOM 690 O O . GLN A 1 84 ? -19.232 -3.786 18.354 1.00 82.56 84 GLN A O 1
ATOM 695 N N . SER A 1 85 ? -19.631 -4.140 16.170 1.00 77.69 85 SER A N 1
ATOM 696 C CA . SER A 1 85 ? -21.029 -4.553 16.354 1.00 77.69 85 SER A CA 1
ATOM 697 C C . SER A 1 85 ? -21.178 -5.924 17.016 1.00 77.69 85 SER A C 1
ATOM 699 O O . SER A 1 85 ? -22.116 -6.112 17.771 1.00 77.69 85 SER A O 1
ATOM 701 N N . SER A 1 86 ? -20.238 -6.851 16.795 1.00 67.50 86 SER A N 1
ATOM 702 C CA . SER A 1 86 ? -20.224 -8.170 17.448 1.00 67.50 86 SER A CA 1
ATOM 703 C C . SER A 1 86 ? -19.704 -8.152 18.889 1.00 67.50 86 SER A C 1
ATOM 705 O O . SER A 1 86 ? -19.781 -9.162 19.577 1.00 67.50 86 SER A O 1
ATOM 707 N N . SER A 1 87 ? -19.115 -7.034 19.323 1.00 60.66 87 SER A N 1
ATOM 708 C CA . SER A 1 87 ? -18.604 -6.840 20.687 1.00 60.66 87 SER A CA 1
ATOM 709 C C . SER A 1 87 ? -19.581 -6.066 21.586 1.00 60.66 8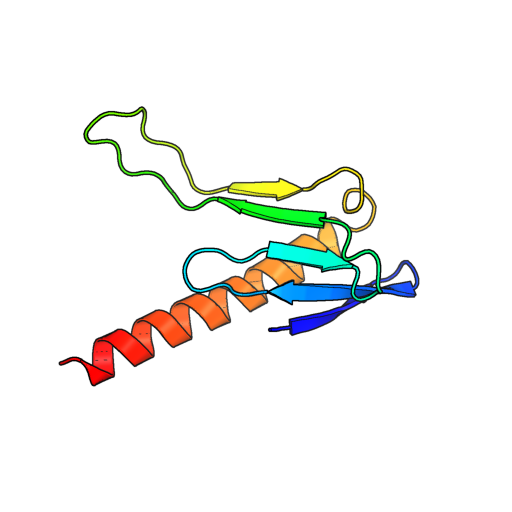7 SER A C 1
ATOM 711 O O . SER A 1 87 ? -19.239 -5.790 22.738 1.00 60.66 87 SER A O 1
ATOM 713 N N . ARG A 1 88 ? -20.745 -5.671 21.059 1.00 50.97 88 ARG A N 1
ATOM 714 C CA . ARG A 1 88 ? -21.858 -5.062 21.797 1.00 50.97 88 ARG A CA 1
ATOM 715 C C . ARG A 1 88 ? -22.973 -6.076 21.969 1.00 50.97 88 ARG A C 1
ATOM 717 O O . ARG A 1 88 ? -23.622 -6.004 23.030 1.00 50.97 88 ARG A O 1
#

Foldseek 3Di:
DDWDQAPVRFIKDWDCDPPWIFIFTPDPVRHGAKTWDDFDDDPPDDTDHIDIDGDPNHPVPVPVVVVVRVVSVVVSVVVVVVVVVVVD

pLDDT: mean 89.02, std 10.64, range [50.97, 97.75]

Nearest PDB structures (foldseek):
  3tth-assembly14_I  TM=3.449E-01  e=9.182E+00  Coxiella burnetii
  1xe4-assembly1_A  TM=3.079E-01  e=8.653E+00  Weissella viridescens

Solvent-accessible surface area (backbone atoms only — not comparable to full-atom values): 5162 Å² total; per-residue (Å²): 113,50,74,51,70,51,96,88,72,51,48,33,33,39,44,53,63,96,84,46,40,34,32,21,40,66,59,96,81,47,49,69,22,32,42,46,44,73,58,44,82,52,90,91,54,79,69,40,76,59,48,74,48,71,35,84,82,32,66,92,43,50,68,63,49,51,56,51,46,55,54,51,52,50,54,50,55,52,52,55,51,53,56,55,61,76,74,108